Protein AF-A0A845FUR3-F1 (afdb_monomer)

Structure (mmCIF, N/CA/C/O backbone):
data_AF-A0A845FUR3-F1
#
_entry.id   AF-A0A845FUR3-F1
#
loop_
_atom_site.group_PDB
_atom_site.id
_atom_site.type_symbol
_atom_site.label_atom_id
_atom_site.label_alt_id
_atom_site.label_comp_id
_atom_site.label_asym_id
_atom_site.label_entity_id
_atom_site.label_seq_id
_atom_site.pdbx_PDB_ins_code
_atom_site.Cartn_x
_atom_site.Cartn_y
_atom_site.Cartn_z
_atom_site.occupancy
_atom_site.B_iso_or_equiv
_atom_site.auth_seq_id
_atom_site.auth_comp_id
_atom_site.auth_asym_id
_atom_site.auth_atom_id
_atom_site.pdbx_PDB_model_num
ATOM 1 N N . MET A 1 1 ? -0.569 13.663 10.000 1.00 67.81 1 MET A N 1
ATOM 2 C CA . MET A 1 1 ? -0.286 12.729 8.894 1.00 67.81 1 MET A CA 1
ATOM 3 C C . MET A 1 1 ? 0.441 11.532 9.466 1.00 67.81 1 MET A C 1
ATOM 5 O O . MET A 1 1 ? 1.344 11.735 10.272 1.00 67.81 1 MET A O 1
ATOM 9 N N . SER A 1 2 ? 0.024 10.319 9.115 1.00 92.19 2 SER A N 1
ATOM 10 C CA . SER A 1 2 ? 0.717 9.093 9.533 1.00 92.19 2 SER A CA 1
ATOM 11 C C . SER A 1 2 ? 1.881 8.775 8.588 1.00 92.19 2 SER A C 1
ATOM 13 O O . SER A 1 2 ? 1.915 9.256 7.455 1.00 92.19 2 SER A O 1
ATOM 15 N N . GLN A 1 3 ? 2.812 7.921 9.023 1.00 95.44 3 GLN A N 1
ATOM 16 C CA . GLN A 1 3 ? 3.867 7.402 8.145 1.00 95.44 3 GLN A CA 1
ATOM 17 C C . GLN A 1 3 ? 3.267 6.730 6.896 1.00 95.44 3 GLN A C 1
ATOM 19 O O . GLN A 1 3 ? 3.717 6.975 5.784 1.00 95.44 3 GLN A O 1
ATOM 24 N N . ALA A 1 4 ? 2.203 5.938 7.057 1.00 96.06 4 ALA A N 1
ATOM 25 C CA . ALA A 1 4 ? 1.534 5.261 5.947 1.00 96.06 4 ALA A CA 1
ATOM 26 C C . ALA A 1 4 ? 0.944 6.237 4.914 1.00 96.06 4 ALA A C 1
ATOM 28 O O . ALA A 1 4 ? 1.044 6.004 3.710 1.00 96.06 4 ALA A O 1
ATOM 29 N N . GLU A 1 5 ? 0.374 7.354 5.372 1.00 95.81 5 GLU A N 1
ATOM 30 C CA . GLU A 1 5 ? -0.140 8.407 4.495 1.00 95.81 5 GLU A CA 1
ATOM 31 C C . GLU A 1 5 ? 0.991 9.072 3.692 1.00 95.81 5 GLU A C 1
ATOM 33 O O . GLU A 1 5 ? 0.843 9.318 2.494 1.00 95.81 5 GLU A O 1
ATOM 38 N N . GLU A 1 6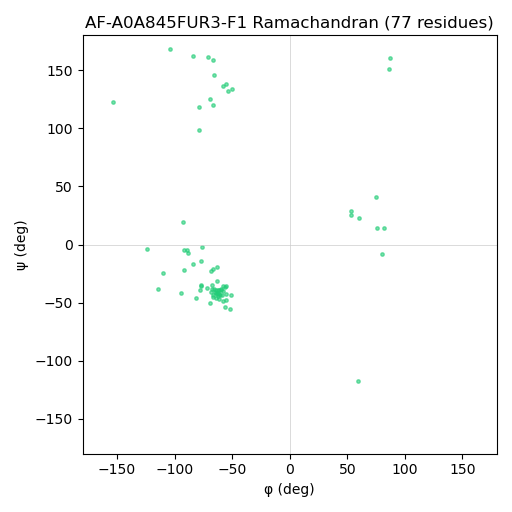 ? 2.147 9.326 4.311 1.00 97.38 6 GLU A N 1
ATOM 39 C CA . GLU A 1 6 ? 3.323 9.861 3.614 1.00 97.38 6 GLU A CA 1
ATOM 40 C C . GLU A 1 6 ? 3.851 8.882 2.557 1.00 97.38 6 GLU A C 1
ATOM 42 O O . GLU A 1 6 ? 4.085 9.268 1.407 1.00 97.38 6 GLU A O 1
ATOM 47 N N . LEU A 1 7 ? 3.968 7.602 2.917 1.00 97.44 7 LEU A N 1
ATOM 48 C CA . LEU A 1 7 ? 4.394 6.538 2.011 1.00 97.44 7 LEU A CA 1
ATOM 49 C C . LEU A 1 7 ? 3.443 6.387 0.820 1.00 97.44 7 LEU A C 1
ATOM 51 O O . LEU A 1 7 ? 3.907 6.314 -0.323 1.00 97.44 7 LEU A O 1
ATOM 55 N N . TYR A 1 8 ? 2.130 6.425 1.064 1.00 97.06 8 TYR A N 1
ATOM 56 C CA . TYR A 1 8 ? 1.117 6.489 0.014 1.00 97.06 8 TYR A CA 1
ATOM 57 C C . TYR A 1 8 ? 1.353 7.693 -0.899 1.00 97.06 8 TYR A C 1
ATOM 59 O O . TYR A 1 8 ? 1.458 7.534 -2.116 1.00 97.06 8 TYR A O 1
ATOM 67 N N . ARG A 1 9 ? 1.467 8.899 -0.330 1.00 96.81 9 ARG A N 1
ATOM 68 C CA . ARG A 1 9 ? 1.625 10.139 -1.101 1.00 96.81 9 ARG A CA 1
ATOM 69 C C . ARG A 1 9 ? 2.872 10.131 -1.978 1.00 96.81 9 ARG A C 1
ATOM 71 O O . ARG A 1 9 ? 2.800 10.637 -3.096 1.00 96.81 9 ARG A O 1
ATOM 78 N N . LYS A 1 10 ? 3.978 9.576 -1.479 1.00 97.00 10 LYS A N 1
ATOM 79 C CA . LYS A 1 10 ? 5.271 9.537 -2.170 1.00 97.00 10 LYS A CA 1
ATOM 80 C C . LYS A 1 10 ? 5.336 8.463 -3.255 1.00 97.00 10 LYS A C 1
ATOM 82 O O . LYS A 1 10 ? 5.919 8.719 -4.302 1.00 97.00 10 LYS A O 1
ATOM 87 N N . ASN A 1 11 ? 4.755 7.287 -3.014 1.00 97.12 11 ASN A N 1
ATOM 88 C CA . ASN A 1 11 ? 4.995 6.114 -3.861 1.00 97.12 11 ASN A CA 1
ATOM 89 C C . ASN A 1 11 ? 3.750 5.644 -4.624 1.00 97.12 11 ASN A C 1
ATOM 91 O O . ASN A 1 11 ? 3.840 5.244 -5.778 1.00 97.12 11 ASN A O 1
ATOM 95 N N . CYS A 1 12 ? 2.573 5.689 -4.002 1.00 97.38 12 CYS A N 1
ATOM 96 C CA . CYS A 1 12 ? 1.402 4.948 -4.483 1.00 97.38 12 CYS A CA 1
ATOM 97 C C . CYS A 1 12 ? 0.307 5.862 -5.063 1.00 97.38 12 CYS A C 1
ATOM 99 O O . CYS A 1 12 ? -0.486 5.443 -5.911 1.00 97.38 12 CYS A O 1
ATOM 101 N N . LYS A 1 13 ? 0.277 7.131 -4.635 1.00 97.25 13 LYS A N 1
ATOM 102 C CA . LYS A 1 13 ? -0.731 8.133 -5.009 1.00 97.25 13 LYS A CA 1
ATOM 103 C C . LYS A 1 13 ? -0.842 8.327 -6.515 1.00 97.25 13 LYS A C 1
ATOM 105 O O . LYS A 1 13 ? -1.952 8.519 -7.003 1.00 97.25 13 LYS A O 1
ATOM 110 N N . VAL A 1 14 ? 0.280 8.261 -7.234 1.00 96.06 14 VAL A N 1
ATOM 111 C CA . VAL A 1 14 ? 0.319 8.473 -8.688 1.00 96.06 14 VAL A CA 1
ATOM 112 C C . VAL A 1 14 ? -0.711 7.603 -9.408 1.00 96.06 14 VAL A C 1
ATOM 114 O O . VAL A 1 14 ? -1.462 8.124 -10.222 1.00 96.06 14 VAL A O 1
ATOM 117 N N . CYS A 1 15 ? -0.847 6.330 -9.030 1.00 97.81 15 CYS A N 1
ATOM 118 C CA . CYS A 1 15 ? -1.822 5.433 -9.646 1.00 97.81 15 CYS A CA 1
ATOM 119 C C . CYS A 1 15 ? -3.146 5.376 -8.875 1.00 97.81 15 CYS A C 1
ATOM 121 O O . CYS A 1 15 ? -4.218 5.398 -9.479 1.00 97.81 15 CYS A O 1
ATOM 123 N N . HIS A 1 16 ? -3.094 5.325 -7.543 1.00 97.94 16 HIS A N 1
ATOM 124 C CA . HIS A 1 16 ? -4.263 5.011 -6.717 1.00 97.94 16 HIS A CA 1
ATOM 125 C C . HIS A 1 16 ? -5.127 6.217 -6.319 1.00 97.94 16 HIS A C 1
ATOM 127 O O . HIS A 1 16 ? -6.205 6.022 -5.766 1.00 97.94 16 HIS A O 1
ATOM 133 N N . ALA A 1 17 ? -4.715 7.455 -6.607 1.00 96.50 17 ALA A N 1
ATOM 134 C CA . ALA A 1 17 ? -5.572 8.620 -6.363 1.00 96.50 17 ALA A CA 1
ATOM 135 C C . ALA A 1 17 ? -6.675 8.778 -7.418 1.00 96.50 17 ALA A C 1
ATOM 137 O O . ALA A 1 17 ? -7.767 9.238 -7.103 1.00 96.50 17 ALA A O 1
ATOM 138 N N . GLN A 1 18 ? -6.377 8.426 -8.672 1.00 95.81 18 GLN A N 1
ATOM 139 C CA . GLN A 1 18 ? -7.266 8.645 -9.823 1.00 95.81 18 GLN A CA 1
ATOM 140 C C . GLN A 1 18 ? -7.580 7.359 -10.596 1.00 95.81 18 GLN A C 1
ATOM 142 O O . GLN A 1 18 ? -8.375 7.381 -11.529 1.00 95.81 18 GLN A O 1
ATOM 147 N N . GLY A 1 19 ? -6.977 6.234 -10.207 1.00 95.50 19 GLY A N 1
ATOM 148 C CA . GLY A 1 19 ? -7.212 4.940 -10.833 1.00 95.50 19 GLY A CA 1
ATOM 149 C C . GLY A 1 19 ? -6.542 4.791 -12.194 1.00 95.50 19 GLY A C 1
ATOM 150 O O . GLY A 1 19 ? -7.129 4.225 -13.118 1.00 95.50 19 GLY A O 1
ATOM 151 N N . ILE A 1 20 ? -5.307 5.288 -12.323 1.00 95.56 20 ILE A N 1
ATOM 152 C CA . ILE A 1 20 ? -4.516 5.147 -13.553 1.00 95.56 20 ILE A CA 1
ATOM 153 C C . ILE A 1 20 ? -4.441 3.668 -13.936 1.00 95.56 20 ILE A C 1
ATOM 155 O O . ILE A 1 20 ? -4.159 2.816 -13.092 1.00 95.56 20 ILE A O 1
ATOM 159 N N . ASN A 1 21 ? -4.709 3.369 -15.209 1.00 92.38 21 ASN A N 1
ATOM 160 C CA . ASN A 1 21 ? -4.718 2.011 -15.762 1.00 92.38 21 ASN A CA 1
ATOM 161 C C . ASN A 1 21 ? -5.612 1.022 -14.986 1.00 92.38 21 ASN A C 1
ATOM 163 O O . ASN A 1 21 ? -5.335 -0.174 -14.950 1.00 92.38 21 ASN A O 1
ATOM 167 N N . GLY A 1 22 ? -6.680 1.514 -14.347 1.00 93.75 22 GLY A N 1
ATOM 168 C CA . GLY A 1 22 ? -7.602 0.686 -13.567 1.00 93.75 22 GLY A CA 1
ATOM 169 C C . GLY A 1 22 ? -7.123 0.367 -12.149 1.00 93.75 22 GLY A C 1
ATOM 170 O O . GLY A 1 22 ? -7.696 -0.515 -11.503 1.00 93.75 22 GLY A O 1
ATOM 171 N N . ALA A 1 23 ? -6.103 1.067 -11.638 1.00 97.38 23 ALA A N 1
ATOM 172 C CA . ALA A 1 23 ? -5.696 0.944 -10.243 1.00 97.38 23 ALA A CA 1
ATOM 173 C C . ALA A 1 23 ? -6.889 1.223 -9.299 1.00 97.38 23 ALA A C 1
ATOM 175 O O . ALA A 1 23 ? -7.669 2.147 -9.536 1.00 97.38 23 ALA A O 1
ATOM 176 N N . PRO A 1 24 ? -7.069 0.446 -8.217 1.00 96.94 24 PRO A N 1
ATOM 177 C CA . PRO A 1 24 ? -8.169 0.671 -7.288 1.00 96.94 24 PRO A CA 1
ATOM 178 C C . PRO A 1 24 ? -7.995 2.005 -6.556 1.00 96.94 24 PRO A C 1
ATOM 180 O O . PRO A 1 24 ? -6.995 2.208 -5.864 1.00 96.94 24 PRO A O 1
ATOM 183 N N . ILE A 1 25 ? -8.970 2.905 -6.712 1.00 97.50 25 ILE A N 1
ATOM 184 C CA . ILE A 1 25 ? -8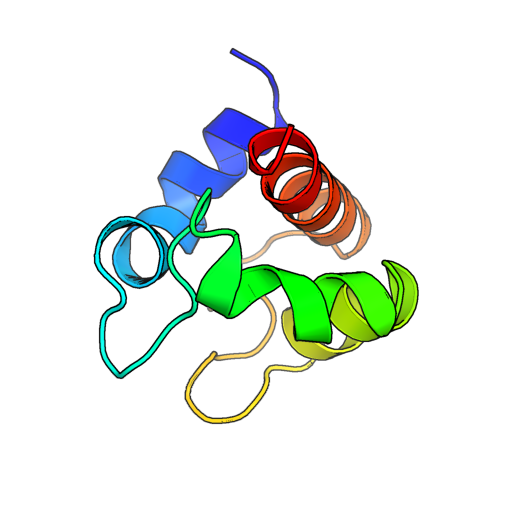.934 4.246 -6.117 1.00 97.50 25 ILE A CA 1
ATOM 185 C C . ILE A 1 25 ? -9.072 4.138 -4.597 1.00 97.50 25 ILE A C 1
ATOM 187 O O . ILE A 1 25 ? -10.024 3.523 -4.115 1.00 97.50 25 ILE A O 1
ATOM 191 N N . VAL A 1 26 ? -8.138 4.712 -3.835 1.00 95.94 26 VAL A N 1
ATOM 192 C CA . VAL A 1 26 ? -8.197 4.712 -2.358 1.00 95.94 26 VAL A CA 1
ATOM 193 C C . VAL A 1 26 ? -9.495 5.368 -1.879 1.00 95.94 26 VAL A C 1
ATOM 195 O O . VAL A 1 26 ? -9.905 6.391 -2.421 1.00 95.94 26 VAL A O 1
ATOM 198 N N . GLY A 1 27 ? -10.160 4.767 -0.890 1.00 94.88 27 GLY A N 1
ATOM 199 C CA . GLY A 1 27 ? -11.449 5.243 -0.370 1.00 94.88 27 GLY A CA 1
ATOM 200 C C . GLY A 1 27 ? -12.669 4.858 -1.221 1.00 94.88 27 GLY A C 1
ATOM 201 O O . GLY A 1 27 ? -13.807 5.027 -0.792 1.00 94.88 27 GLY A O 1
ATOM 202 N N . ASN A 1 28 ? -12.483 4.285 -2.416 1.00 96.94 28 ASN A N 1
ATOM 203 C CA . ASN A 1 28 ? -13.605 3.808 -3.220 1.00 96.94 28 ASN A CA 1
ATOM 204 C C . ASN A 1 28 ? -14.110 2.446 -2.712 1.00 96.94 28 ASN A C 1
ATOM 206 O O . ASN A 1 28 ? -13.584 1.396 -3.089 1.00 96.94 28 ASN A O 1
ATOM 210 N N . GLN A 1 29 ? -15.178 2.456 -1.912 1.00 95.00 29 GLN A N 1
ATOM 211 C CA . GLN A 1 29 ? -15.789 1.244 -1.349 1.00 95.00 29 GLN A CA 1
ATOM 212 C C . GLN A 1 29 ? -16.200 0.206 -2.404 1.00 95.00 29 GLN A C 1
ATOM 214 O O . GLN A 1 29 ? -16.039 -0.990 -2.176 1.00 95.00 29 GLN A O 1
ATOM 219 N N . LYS A 1 30 ? -16.673 0.626 -3.586 1.00 95.50 30 LYS A N 1
ATOM 220 C CA . LYS A 1 30 ? -17.071 -0.314 -4.650 1.00 95.50 30 LYS A CA 1
ATOM 221 C C . LYS A 1 30 ? -15.872 -1.074 -5.215 1.00 95.50 30 LYS A C 1
ATOM 223 O O . LYS A 1 30 ? -15.979 -2.260 -5.509 1.00 95.50 30 LYS A O 1
ATOM 228 N N . MET A 1 31 ? -14.727 -0.406 -5.358 1.00 96.44 31 MET A N 1
ATOM 229 C CA . MET A 1 31 ? -13.495 -1.046 -5.829 1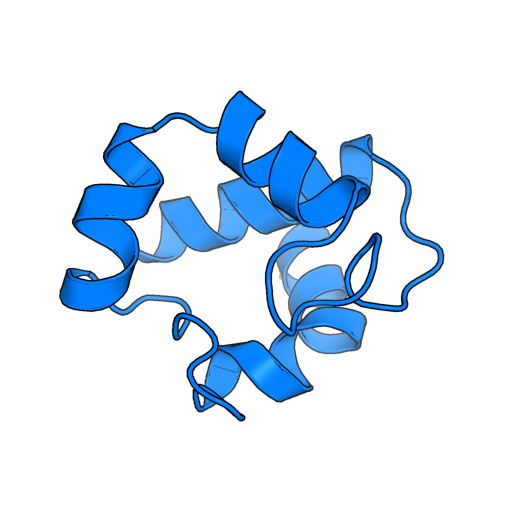.00 96.44 31 MET A CA 1
ATOM 230 C C . MET A 1 31 ? -12.828 -1.875 -4.727 1.00 96.44 31 MET A C 1
ATOM 232 O O . MET A 1 31 ? -12.259 -2.929 -5.016 1.00 96.44 31 MET A O 1
ATOM 236 N N . TRP A 1 32 ? -12.891 -1.418 -3.477 1.00 96.44 32 TRP A N 1
ATOM 237 C CA . TRP A 1 32 ? -12.172 -2.041 -2.371 1.00 96.44 32 TRP A CA 1
ATOM 238 C C . TRP A 1 32 ? -12.951 -3.104 -1.605 1.00 96.44 32 TRP A C 1
ATOM 240 O O . TRP A 1 32 ? -12.303 -3.969 -1.036 1.00 96.44 32 TRP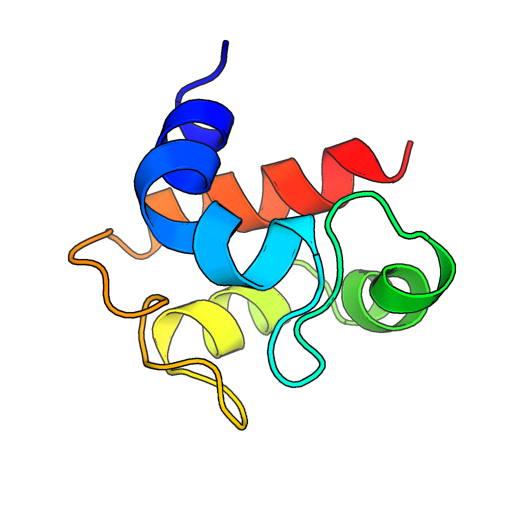 A O 1
ATOM 250 N N . GLY A 1 33 ? -14.284 -3.132 -1.628 1.00 95.38 33 GLY A N 1
ATOM 251 C CA . GLY A 1 33 ? -15.078 -4.124 -0.886 1.00 95.38 33 GLY A CA 1
ATOM 252 C C . GLY A 1 33 ? -14.657 -5.580 -1.155 1.00 95.38 33 GLY A C 1
ATOM 253 O O . GLY A 1 33 ? -14.248 -6.272 -0.224 1.00 95.38 33 GLY A O 1
ATOM 254 N N . PRO A 1 34 ? -14.636 -6.042 -2.422 1.00 95.75 34 PRO A N 1
ATOM 255 C CA . PRO A 1 34 ? -14.182 -7.396 -2.761 1.00 95.75 34 PRO A CA 1
ATOM 256 C C . PRO A 1 34 ? -12.687 -7.646 -2.506 1.00 95.75 34 PRO A C 1
ATOM 258 O O . PRO A 1 34 ? -12.259 -8.791 -2.411 1.00 95.75 34 PRO A O 1
ATOM 261 N N . ARG A 1 35 ? -11.872 -6.586 -2.439 1.00 96.38 35 ARG A N 1
ATOM 262 C CA . ARG A 1 35 ? -10.427 -6.670 -2.172 1.00 96.38 35 ARG A CA 1
ATOM 263 C C . ARG A 1 35 ? -10.162 -6.800 -0.676 1.00 96.38 35 ARG A C 1
ATOM 265 O O . ARG A 1 35 ? -9.426 -7.685 -0.268 1.00 96.38 35 ARG A O 1
ATOM 272 N N . ALA A 1 36 ? -10.822 -5.979 0.134 1.00 95.50 36 ALA A N 1
ATOM 273 C CA . ALA A 1 36 ? -10.786 -6.040 1.589 1.00 95.50 36 ALA A CA 1
ATOM 274 C C . ALA A 1 36 ? -11.253 -7.409 2.105 1.00 95.50 36 ALA A C 1
ATOM 276 O O . ALA A 1 36 ? -10.668 -7.936 3.046 1.00 95.50 36 ALA A O 1
ATOM 277 N N . ALA A 1 37 ? -12.238 -8.025 1.439 1.00 95.94 37 ALA A N 1
ATOM 278 C CA . ALA A 1 37 ? -12.710 -9.373 1.756 1.00 95.94 37 ALA A CA 1
ATOM 279 C C . ALA A 1 37 ? -11.647 -10.480 1.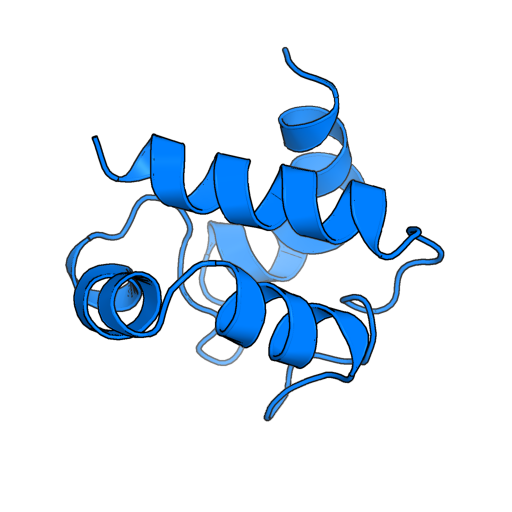576 1.00 95.94 37 ALA A C 1
ATOM 281 O O . ALA A 1 37 ? -11.798 -11.548 2.159 1.00 95.94 37 ALA A O 1
ATOM 282 N N . GLN A 1 38 ? -10.575 -10.242 0.808 1.00 96.50 38 GLN A N 1
ATOM 283 C CA . GLN A 1 38 ? -9.457 -11.191 0.669 1.00 96.50 38 GLN A CA 1
ATOM 284 C C . GLN A 1 38 ? -8.515 -11.170 1.884 1.00 96.50 38 GLN A C 1
ATOM 286 O O . GLN A 1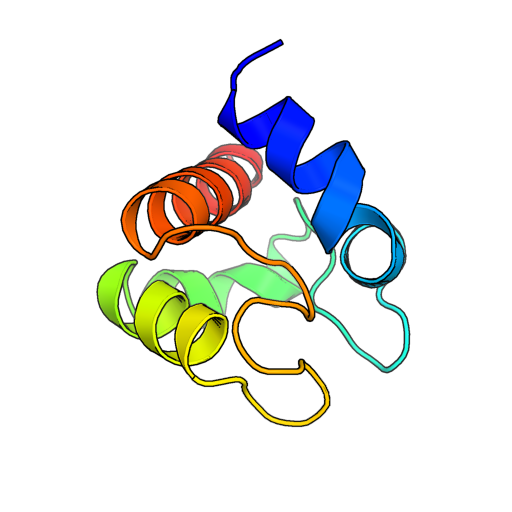 38 ? -7.713 -12.084 2.050 1.00 96.50 38 GLN A O 1
ATOM 291 N N . GLY A 1 39 ? -8.621 -10.150 2.742 1.00 96.50 39 GLY A N 1
ATOM 292 C CA . GLY A 1 39 ? -7.767 -9.969 3.912 1.00 96.50 39 GLY A CA 1
ATOM 293 C C . GLY A 1 39 ? -6.470 -9.208 3.618 1.00 96.50 39 GLY A C 1
ATOM 294 O O . GLY A 1 39 ? -6.019 -9.096 2.478 1.00 96.50 39 GLY A O 1
ATOM 295 N N . VAL A 1 40 ? -5.867 -8.661 4.677 1.00 97.38 40 VAL A N 1
ATOM 296 C CA . VAL A 1 40 ? -4.668 -7.807 4.587 1.00 97.38 40 VAL A CA 1
ATOM 297 C C . VAL A 1 40 ? -3.481 -8.565 4.000 1.00 97.38 40 VAL A C 1
ATOM 299 O O . VAL A 1 40 ? -2.779 -8.018 3.157 1.00 97.38 40 VAL A O 1
ATOM 302 N N . ASP A 1 41 ? -3.270 -9.819 4.400 1.00 97.88 41 ASP A N 1
ATOM 303 C CA . ASP A 1 41 ? -2.083 -10.583 4.003 1.00 97.88 41 ASP A CA 1
ATOM 304 C C . ASP A 1 41 ? -2.014 -10.807 2.488 1.00 97.88 41 ASP A C 1
ATOM 306 O O . ASP A 1 41 ? -0.972 -10.568 1.884 1.00 97.88 41 ASP A O 1
ATOM 310 N N . VAL A 1 42 ? -3.146 -11.141 1.859 1.00 98.06 42 VAL A N 1
ATOM 311 C CA . VAL A 1 42 ? -3.247 -11.303 0.399 1.00 98.06 42 VAL A CA 1
ATOM 312 C C . VAL A 1 42 ? -2.979 -9.981 -0.323 1.00 98.06 42 VAL A C 1
ATOM 314 O O . VAL A 1 42 ? -2.276 -9.935 -1.332 1.00 98.06 42 VAL A O 1
ATOM 317 N N . LEU A 1 43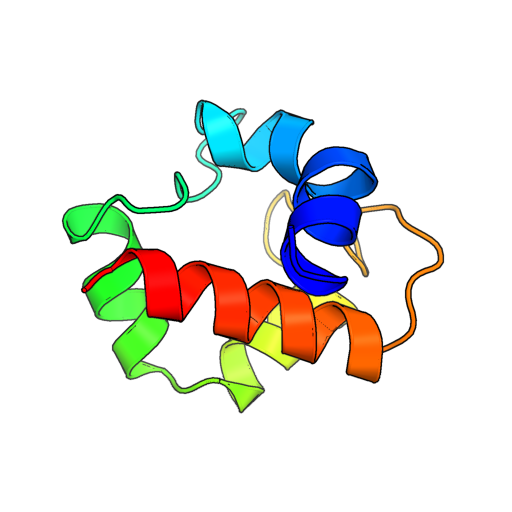 ? -3.515 -8.872 0.194 1.00 97.94 43 LEU A N 1
ATOM 318 C CA . LEU A 1 43 ? -3.285 -7.549 -0.391 1.00 97.94 43 LEU A CA 1
ATOM 319 C C . LEU A 1 43 ? -1.816 -7.122 -0.282 1.00 97.94 43 LEU A C 1
ATOM 321 O O . LEU A 1 43 ? -1.286 -6.524 -1.219 1.00 97.94 43 LEU A O 1
ATOM 325 N N . VAL A 1 44 ? -1.159 -7.445 0.834 1.00 98.50 44 VAL A N 1
ATOM 326 C CA . VAL A 1 44 ? 0.274 -7.200 1.030 1.00 98.50 44 VAL A CA 1
ATOM 327 C C . VAL A 1 44 ? 1.100 -8.054 0.081 1.00 98.50 44 VAL A C 1
ATOM 329 O O . VAL A 1 44 ? 1.988 -7.515 -0.572 1.00 98.50 44 VAL A O 1
ATOM 332 N N . GLU A 1 45 ? 0.788 -9.340 -0.063 1.00 98.44 45 GLU A N 1
ATOM 333 C CA . GLU A 1 45 ? 1.492 -10.232 -0.986 1.00 98.44 45 GLU A CA 1
ATOM 334 C C . GLU A 1 45 ? 1.433 -9.713 -2.430 1.00 98.44 45 GLU A C 1
ATOM 336 O O . GLU A 1 45 ? 2.469 -9.569 -3.082 1.00 98.44 45 GLU A O 1
ATOM 341 N N . HIS A 1 46 ? 0.243 -9.335 -2.908 1.00 98.06 46 HIS A N 1
ATOM 342 C CA . HIS A 1 46 ? 0.076 -8.720 -4.226 1.00 98.06 46 HIS A CA 1
ATOM 343 C C . HIS A 1 46 ? 0.857 -7.406 -4.366 1.00 98.06 46 HIS A C 1
ATOM 345 O O . HIS A 1 46 ? 1.433 -7.138 -5.419 1.00 98.06 46 HIS A O 1
ATOM 351 N N . ALA A 1 47 ? 0.894 -6.572 -3.325 1.00 97.94 47 ALA A N 1
ATOM 352 C CA . ALA A 1 47 ? 1.611 -5.304 -3.369 1.00 97.94 47 ALA A CA 1
ATOM 353 C C . ALA A 1 47 ? 3.139 -5.486 -3.354 1.00 97.94 47 ALA A C 1
ATOM 355 O O . ALA A 1 47 ? 3.844 -4.758 -4.052 1.00 97.94 47 ALA A O 1
ATOM 356 N N . VAL A 1 48 ? 3.652 -6.458 -2.595 1.00 98.50 48 VAL A N 1
ATOM 357 C CA . VAL A 1 48 ? 5.083 -6.791 -2.519 1.00 98.50 48 VAL A CA 1
ATOM 358 C C . VAL A 1 48 ? 5.555 -7.411 -3.833 1.00 98.50 48 VAL A C 1
ATOM 360 O O . VAL A 1 48 ? 6.527 -6.933 -4.419 1.00 98.50 48 VAL A O 1
ATOM 363 N N . ASN A 1 49 ? 4.838 -8.419 -4.330 1.00 98.12 49 ASN A N 1
ATOM 364 C CA . ASN A 1 49 ? 5.238 -9.189 -5.510 1.00 98.12 49 ASN A CA 1
ATOM 365 C C . ASN A 1 49 ? 4.840 -8.528 -6.837 1.00 98.12 49 ASN A C 1
ATOM 367 O O . ASN A 1 49 ? 5.394 -8.864 -7.882 1.00 98.12 49 ASN A O 1
ATOM 371 N N . GLY A 1 50 ? 3.921 -7.563 -6.802 1.00 96.62 50 GLY A N 1
ATOM 372 C CA . GLY A 1 50 ? 3.296 -6.992 -7.989 1.00 96.62 50 GLY A CA 1
ATOM 373 C C . GLY A 1 50 ? 2.080 -7.810 -8.429 1.00 96.62 50 GLY A C 1
ATOM 374 O O . GLY A 1 50 ? 1.992 -9.017 -8.204 1.00 96.62 50 GLY A O 1
ATOM 375 N N . PHE A 1 51 ? 1.113 -7.141 -9.057 1.00 96.25 51 PHE A N 1
ATOM 376 C CA . PHE A 1 51 ? -0.135 -7.771 -9.484 1.00 96.25 51 PHE A CA 1
ATOM 377 C C . PHE A 1 51 ? -0.751 -7.044 -10.681 1.00 96.25 51 PHE A C 1
ATOM 379 O O . PHE A 1 51 ? -1.057 -5.849 -10.625 1.00 96.25 51 PHE A O 1
ATOM 386 N N . GLY A 1 52 ? -0.959 -7.770 -11.782 1.00 94.00 52 GLY A N 1
ATOM 387 C CA . GLY A 1 52 ? -1.429 -7.185 -13.037 1.00 94.00 52 GLY A CA 1
ATOM 388 C C . GLY A 1 52 ? -0.460 -6.116 -13.550 1.00 94.00 52 GLY A C 1
ATOM 389 O O . GLY A 1 52 ? 0.690 -6.413 -13.854 1.00 94.00 52 GLY A O 1
ATOM 390 N N . LEU A 1 53 ? -0.932 -4.869 -13.640 1.00 95.25 53 LEU A N 1
ATOM 391 C CA . LEU A 1 53 ? -0.126 -3.714 -14.063 1.00 95.25 53 LEU A CA 1
ATOM 392 C C . LEU A 1 53 ? 0.589 -3.005 -12.900 1.00 95.25 53 LEU A C 1
ATOM 394 O O . LEU A 1 53 ? 1.344 -2.064 -13.138 1.00 95.25 53 LEU A O 1
ATOM 398 N N . MET A 1 54 ? 0.345 -3.414 -11.649 1.00 97.12 54 MET A N 1
ATOM 399 C CA . MET A 1 54 ? 1.057 -2.871 -10.495 1.00 97.12 54 MET A CA 1
ATOM 400 C C . MET A 1 54 ? 2.442 -3.530 -10.399 1.00 97.12 54 MET A C 1
ATOM 402 O O . MET A 1 54 ? 2.506 -4.747 -10.213 1.00 97.12 54 MET A O 1
ATOM 406 N N . PRO A 1 55 ? 3.547 -2.766 -10.503 1.00 97.19 55 PRO A N 1
ATOM 407 C CA . PRO A 1 55 ? 4.889 -3.322 -10.372 1.00 97.19 55 PRO A CA 1
ATOM 408 C C . PRO A 1 55 ? 5.150 -3.834 -8.944 1.00 97.19 55 PRO A C 1
ATOM 410 O O . PRO A 1 55 ? 4.497 -3.363 -8.004 1.00 97.19 55 PRO A O 1
ATOM 413 N N . PRO A 1 56 ? 6.132 -4.738 -8.755 1.00 98.06 56 PRO A N 1
ATOM 414 C CA . PRO A 1 56 ? 6.565 -5.170 -7.430 1.00 98.06 56 PRO A CA 1
ATOM 415 C C . PRO A 1 56 ? 6.855 -3.974 -6.525 1.00 98.06 56 PRO A C 1
ATOM 417 O O . PRO A 1 56 ? 7.484 -2.999 -6.952 1.00 98.06 56 PRO A O 1
ATOM 420 N N . ARG A 1 57 ? 6.353 -4.021 -5.290 1.00 97.75 57 ARG A N 1
ATOM 421 C CA . ARG A 1 57 ? 6.454 -2.941 -4.295 1.00 97.75 57 ARG A CA 1
ATOM 422 C C . ARG A 1 57 ? 5.952 -1.579 -4.789 1.00 97.75 57 ARG A C 1
ATOM 424 O O . ARG A 1 57 ? 6.421 -0.537 -4.333 1.00 97.75 57 ARG A O 1
ATOM 431 N N . GLY A 1 58 ? 5.049 -1.548 -5.771 1.00 95.50 58 GLY A N 1
ATOM 432 C CA . GLY A 1 58 ? 4.606 -0.305 -6.410 1.00 95.50 58 GLY A CA 1
ATOM 433 C C . GLY A 1 58 ? 5.737 0.481 -7.088 1.00 95.50 58 GLY A C 1
ATOM 434 O O . GLY A 1 58 ? 5.610 1.689 -7.259 1.00 95.50 58 GLY A O 1
ATOM 435 N N . GLY A 1 59 ? 6.847 -0.178 -7.449 1.00 96.19 59 GLY A N 1
ATOM 436 C CA . GLY A 1 59 ? 8.029 0.465 -8.034 1.00 96.19 59 GLY A CA 1
ATOM 437 C C . GLY A 1 59 ? 8.879 1.236 -7.020 1.00 96.19 59 GLY A C 1
ATOM 438 O O . GLY A 1 59 ? 9.717 2.046 -7.409 1.00 96.19 59 GLY A O 1
ATOM 439 N N . SER A 1 60 ? 8.654 1.008 -5.726 1.00 96.94 60 SER A N 1
ATOM 440 C CA . SER A 1 60 ? 9.365 1.667 -4.634 1.00 96.94 60 SER A CA 1
ATOM 441 C C . SER A 1 60 ? 10.410 0.751 -3.988 1.00 96.94 60 SER A C 1
ATOM 443 O O . SER A 1 60 ? 10.423 -0.460 -4.202 1.00 96.94 60 SER A O 1
ATOM 445 N N . ALA A 1 61 ? 11.269 1.336 -3.152 1.00 96.75 61 ALA A N 1
ATOM 446 C CA . ALA A 1 61 ? 12.215 0.606 -2.305 1.00 96.75 61 ALA A CA 1
ATOM 447 C C . ALA A 1 61 ? 11.653 0.314 -0.898 1.00 96.75 61 ALA A C 1
ATOM 449 O O . ALA A 1 61 ? 12.425 0.104 0.034 1.00 96.75 61 ALA A O 1
ATOM 450 N N . LEU A 1 62 ? 10.325 0.361 -0.727 1.00 97.75 62 LEU A N 1
ATOM 451 C CA . LEU A 1 62 ? 9.689 0.133 0.569 1.00 97.75 62 LEU A CA 1
ATOM 452 C C . LEU A 1 62 ? 9.880 -1.303 1.049 1.00 97.75 62 LEU A C 1
ATOM 454 O O . LEU A 1 62 ? 9.868 -2.255 0.271 1.00 97.75 62 LEU A O 1
ATOM 458 N N . THR A 1 63 ? 10.010 -1.450 2.358 1.00 98.31 63 THR A N 1
ATOM 459 C CA . THR A 1 63 ? 9.997 -2.751 3.025 1.00 98.31 63 THR A CA 1
ATOM 460 C C . THR A 1 63 ? 8.593 -3.361 3.018 1.00 98.31 63 THR A C 1
ATOM 462 O O . THR A 1 63 ? 7.585 -2.667 2.867 1.00 98.31 63 THR A O 1
ATOM 465 N N . ASP A 1 64 ? 8.505 -4.672 3.232 1.00 98.25 64 ASP A N 1
ATOM 466 C CA . ASP A 1 64 ? 7.217 -5.371 3.290 1.00 98.25 64 ASP A CA 1
ATOM 467 C C . ASP A 1 64 ? 6.350 -4.863 4.465 1.00 98.25 64 ASP A C 1
ATOM 469 O O . ASP A 1 64 ? 5.126 -4.782 4.353 1.00 98.25 64 ASP A O 1
ATOM 473 N N . GLU A 1 65 ? 6.977 -4.432 5.569 1.00 98.19 65 GLU A N 1
ATOM 474 C CA . GLU A 1 65 ? 6.292 -3.798 6.705 1.00 98.19 65 GLU A CA 1
ATOM 475 C C . GLU A 1 65 ? 5.698 -2.431 6.325 1.00 98.19 65 GLU A C 1
ATOM 477 O O . GLU A 1 65 ? 4.556 -2.117 6.664 1.00 98.19 65 GLU A O 1
ATOM 482 N N . GLU A 1 66 ? 6.449 -1.611 5.591 1.00 98.38 66 GLU A N 1
ATOM 483 C CA . GLU A 1 66 ? 5.967 -0.325 5.085 1.00 98.38 66 GLU A CA 1
ATOM 484 C C . GLU A 1 66 ? 4.818 -0.501 4.090 1.00 98.38 66 GLU A C 1
ATOM 486 O O . GLU A 1 66 ? 3.836 0.241 4.146 1.00 98.38 66 GLU A O 1
ATOM 491 N N . ILE A 1 67 ? 4.892 -1.517 3.226 1.00 98.50 67 ILE A N 1
ATOM 492 C CA . ILE A 1 67 ? 3.797 -1.874 2.318 1.00 98.50 67 ILE A CA 1
ATOM 493 C C . ILE A 1 67 ? 2.558 -2.295 3.109 1.00 98.50 67 ILE A C 1
ATOM 495 O O . ILE A 1 67 ? 1.465 -1.809 2.812 1.00 98.50 67 ILE A O 1
ATOM 499 N N . ARG A 1 68 ? 2.710 -3.125 4.150 1.00 98.50 68 ARG A N 1
ATOM 500 C CA . ARG A 1 68 ? 1.598 -3.499 5.037 1.00 98.50 68 ARG A CA 1
ATOM 501 C C . ARG A 1 68 ? 0.915 -2.280 5.644 1.00 98.50 68 ARG A C 1
ATOM 503 O O . ARG A 1 68 ? -0.304 -2.165 5.540 1.00 98.50 68 ARG A O 1
ATOM 510 N N . LYS A 1 69 ? 1.685 -1.330 6.178 1.00 98.19 69 LYS A N 1
ATOM 511 C CA . LYS A 1 69 ? 1.145 -0.075 6.729 1.00 98.19 69 LYS A CA 1
ATOM 512 C C . LYS A 1 69 ? 0.348 0.719 5.688 1.00 98.19 69 LYS A C 1
ATOM 514 O O . LYS A 1 69 ? -0.696 1.279 6.014 1.00 98.19 69 LYS A O 1
ATOM 519 N N . VAL A 1 70 ? 0.804 0.768 4.433 1.00 98.00 70 VAL A N 1
ATOM 520 C CA . VAL A 1 70 ? 0.075 1.442 3.341 1.00 98.00 70 VAL A CA 1
ATOM 521 C C . VAL A 1 70 ? -1.223 0.709 2.985 1.00 98.00 70 VAL A C 1
ATOM 523 O O . VAL A 1 70 ? -2.248 1.360 2.784 1.00 98.00 70 VAL A O 1
ATOM 526 N N . VAL A 1 71 ? -1.215 -0.626 2.943 1.00 97.88 71 VAL A N 1
ATOM 527 C CA . VAL A 1 71 ? -2.426 -1.434 2.711 1.00 97.88 71 VAL A CA 1
ATOM 528 C C . VAL A 1 71 ? -3.452 -1.206 3.822 1.00 97.88 71 VAL A C 1
ATOM 530 O O . VAL A 1 71 ? -4.619 -0.945 3.540 1.00 97.88 71 VAL A O 1
ATOM 533 N N . GLU A 1 72 ? -3.029 -1.235 5.083 1.00 97.12 72 GLU A N 1
ATOM 534 C CA . GLU A 1 72 ? -3.900 -0.949 6.229 1.00 97.12 72 GLU A CA 1
ATOM 535 C C . GLU A 1 72 ? -4.449 0.480 6.184 1.00 97.12 72 GLU A C 1
ATOM 537 O O . GLU A 1 72 ? -5.632 0.700 6.447 1.00 97.12 72 GLU A O 1
ATOM 542 N N . TYR A 1 73 ? -3.623 1.448 5.774 1.00 97.06 73 TYR A N 1
ATOM 543 C CA . TYR A 1 73 ? -4.077 2.811 5.519 1.00 97.06 73 TYR A CA 1
ATOM 544 C C . TYR A 1 73 ? -5.174 2.853 4.449 1.00 97.06 73 TYR A C 1
ATOM 546 O O . TYR A 1 73 ? -6.181 3.519 4.654 1.00 97.06 73 TYR A O 1
ATOM 554 N N . TYR A 1 74 ? -5.051 2.113 3.345 1.00 96.44 74 TYR A N 1
ATOM 555 C CA . TYR A 1 74 ? -6.096 2.076 2.316 1.00 96.44 74 TYR A CA 1
ATOM 556 C C . TYR A 1 74 ? -7.418 1.532 2.849 1.00 96.44 74 TYR A C 1
ATOM 558 O O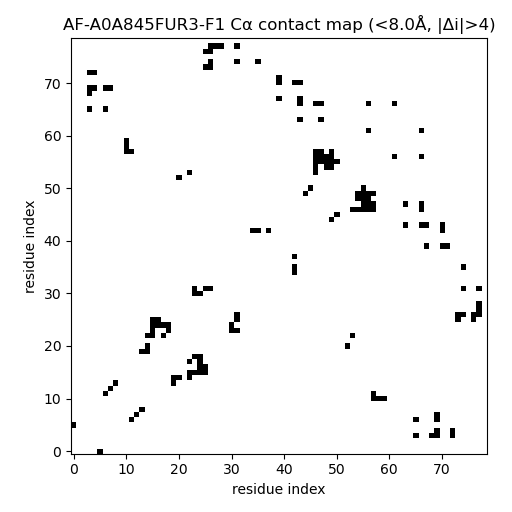 . TYR A 1 74 ? -8.475 2.079 2.535 1.00 96.44 74 TYR A O 1
ATOM 566 N N . LEU A 1 75 ? -7.356 0.470 3.654 1.00 95.69 75 LEU A N 1
ATOM 567 C CA . LEU A 1 75 ? -8.539 -0.136 4.257 1.00 95.69 75 LEU A CA 1
ATOM 568 C C . LEU A 1 75 ? -9.189 0.787 5.292 1.00 95.69 75 LEU A C 1
ATOM 570 O O . LEU A 1 75 ? -10.415 0.834 5.369 1.00 95.69 75 LEU A O 1
ATOM 574 N N . SER A 1 76 ? -8.402 1.568 6.038 1.00 95.19 76 SER A N 1
ATOM 575 C CA . SER A 1 76 ? -8.949 2.549 6.981 1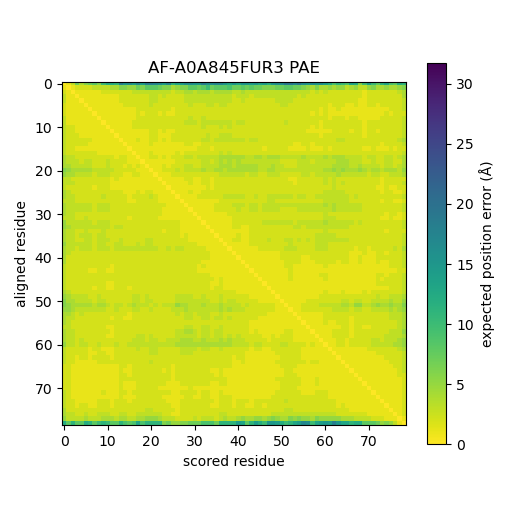.00 95.19 76 SER A CA 1
ATOM 576 C C . SER A 1 76 ? -9.660 3.715 6.291 1.00 95.19 76 SER A C 1
ATOM 578 O O . SER A 1 76 ? -10.543 4.315 6.892 1.00 95.19 76 SER A O 1
ATOM 580 N N . GLN A 1 77 ? -9.351 4.002 5.018 1.00 94.38 77 GLN A N 1
ATOM 581 C CA . GLN A 1 77 ? -10.075 5.011 4.228 1.00 94.38 77 GLN A CA 1
ATOM 582 C C . GLN A 1 77 ? -11.454 4.539 3.731 1.00 94.38 77 GLN A C 1
ATOM 584 O O . GLN A 1 77 ? -12.133 5.289 3.036 1.00 94.38 77 GLN A O 1
ATOM 589 N N . LEU A 1 78 ? -11.855 3.293 4.010 1.00 89.69 78 LEU A N 1
ATOM 590 C CA . LEU A 1 78 ? -13.164 2.751 3.617 1.00 89.69 78 LEU A CA 1
ATOM 591 C C . LEU A 1 78 ? -14.246 2.944 4.686 1.00 89.69 78 LEU A C 1
ATOM 593 O O . LEU A 1 78 ? -15.392 2.557 4.438 1.00 89.69 78 LEU A O 1
ATOM 597 N N . GLN A 1 79 ? -13.863 3.473 5.851 1.00 71.62 79 GLN A N 1
ATOM 598 C CA . GLN A 1 79 ? -14.742 3.754 6.985 1.00 71.62 79 GLN A CA 1
ATOM 599 C C . GLN A 1 79 ? -15.572 5.018 6.766 1.00 71.62 79 GLN A C 1
ATOM 601 O O . GLN A 1 79 ? -15.040 5.985 6.175 1.00 71.62 79 GLN A O 1
#

pLDDT: mean 95.93, std 4.51, range [67.81, 98.5]

Mean predicted aligned error: 2.22 Å

Foldseek 3Di:
DDLLVVVCVVQPCVCQCVPVVNHPHQLPCVSCVVVCVVPLVVVLVCCQPPDDPQHHVSPDPDDSVSSSSNSVVSVVSPD

Solvent-accessible surface area (backbone atoms only — not comparable to full-atom values): 4470 Å² total; per-residue (Å²): 135,53,71,33,56,51,51,33,64,76,56,44,35,82,35,25,71,79,23,52,98,73,35,64,36,66,50,38,52,86,65,39,50,76,52,60,73,64,37,69,69,57,55,35,49,37,41,51,67,27,50,92,90,43,47,44,38,58,75,47,91,66,50,71,68,56,46,40,42,33,53,52,48,43,58,60,46,58,112

Nearest PDB structures (foldseek):
  2zon-assembly1_G  TM=9.661E-01  e=9.865E-07  Achromobacter xylosoxidans
  8hn3-assembly2_B  TM=9.597E-01  e=8.828E-07  Chlorobaculum tepidum
  8hn3-assembly1_A  TM=9.622E-01  e=1.302E-06  Chlorobaculum tepidum
  4j20-assembly2_B  TM=9.446E-01  e=1.977E-05  Chlorobaculum tepidum TLS
  5b6q-assembly2_B  TM=8.904E-01  e=2.541E-04  Shewanella violacea

Radius of gyration: 11.17 Å; Cα contacts (8 Å, |Δi|>4): 84; chains: 1; bounding box: 29×24×25 Å

Sequence (79 aa):
MSQAEELYRKNCKVCHAQGINGAPIVGNQKMWGPRAAQGVDVLVEHAVNGFGLMPPRGGSALTDEEIRKVVEYYLSQLQ

Secondary structure (DSSP, 8-state):
--HHHHHIIIIIHHHHTTTGGGPPPTT-HHHHHHHHTT-HHHHHHHHHH-BTTBPGGGGS---HHHHHHHHHHHHHTT-